Protein AF-A0A946DQD5-F1 (afdb_monomer)

Radius of gyration: 14.56 Å; Cα contacts (8 Å, |Δi|>4): 288; chains: 1; bounding box: 41×32×39 Å

Nearest PDB structures (foldseek):
  6l77-assembly1_A  TM=2.990E-01  e=8.699E+00  Brassica napus

Secondary structure (DSSP, 8-state):
-EEPPHHHHHHHHHHTGGGTT-EEEEEEEEPPSSTTPPPEEEEEEEEEETTTTEEEEEEEEEES--EEEE---TT---SB--S--EEEEETTEEEEE-S--SS---SHHHHHTSSEEEEESEEEEEEEE--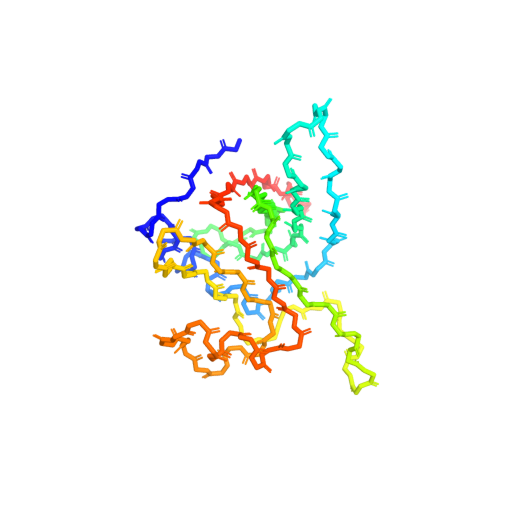---

Mean predicted aligned error: 6.12 Å

Structure (mmCIF, N/CA/C/O backbone):
data_AF-A0A946DQD5-F1
#
_entry.id   AF-A0A946DQD5-F1
#
loop_
_atom_site.group_PDB
_atom_site.id
_atom_site.type_symbol
_atom_site.label_atom_id
_atom_site.label_alt_id
_atom_site.label_comp_id
_atom_site.label_asym_id
_atom_site.label_entity_id
_atom_site.label_seq_id
_atom_site.pdbx_PDB_ins_code
_atom_site.Cartn_x
_atom_site.Cartn_y
_atom_site.Cartn_z
_atom_site.occupancy
_atom_site.B_iso_or_equiv
_atom_site.auth_seq_id
_atom_site.auth_comp_id
_atom_site.auth_asym_id
_atom_site.auth_atom_id
_atom_site.pdbx_PDB_model_num
ATOM 1 N N . MET A 1 1 ? -0.005 13.939 0.010 1.00 83.31 1 MET A N 1
ATOM 2 C CA . MET A 1 1 ? -0.615 12.616 -0.230 1.00 83.31 1 MET A CA 1
ATOM 3 C C . MET A 1 1 ? -1.997 12.747 -0.856 1.00 83.31 1 MET A C 1
ATOM 5 O O . MET A 1 1 ? -2.827 13.498 -0.349 1.00 83.31 1 MET A O 1
ATOM 9 N N . ASN A 1 2 ? -2.248 11.984 -1.916 1.00 87.62 2 ASN A N 1
ATOM 10 C CA . ASN A 1 2 ? -3.529 11.882 -2.614 1.00 87.62 2 ASN A CA 1
ATOM 11 C C . ASN A 1 2 ? -4.249 10.595 -2.196 1.00 87.62 2 ASN A C 1
ATOM 13 O O . ASN A 1 2 ? -3.616 9.547 -2.076 1.00 87.62 2 ASN A O 1
ATOM 17 N N . LYS A 1 3 ? -5.563 10.657 -1.959 1.00 92.38 3 LYS A N 1
ATOM 18 C CA . LYS A 1 3 ? -6.362 9.454 -1.688 1.00 92.38 3 LYS A CA 1
ATOM 19 C C . LYS A 1 3 ? -6.462 8.650 -2.979 1.00 92.38 3 LYS A C 1
ATOM 21 O O . LYS A 1 3 ? -6.894 9.214 -3.978 1.00 92.38 3 LYS A O 1
ATOM 26 N N . LEU A 1 4 ? -6.120 7.363 -2.952 1.00 90.31 4 LEU A N 1
ATOM 27 C CA . LEU A 1 4 ? -6.283 6.516 -4.132 1.00 90.31 4 LEU A CA 1
ATOM 28 C C . LEU A 1 4 ? -7.720 5.998 -4.218 1.00 90.31 4 LEU A C 1
ATOM 30 O O . LEU A 1 4 ? -8.249 5.397 -3.275 1.00 90.31 4 LEU A O 1
ATOM 34 N N . THR A 1 5 ? -8.348 6.223 -5.364 1.00 89.62 5 THR A N 1
ATOM 35 C CA . THR A 1 5 ? -9.525 5.481 -5.820 1.00 89.62 5 THR A CA 1
ATOM 36 C C . THR A 1 5 ? -9.089 4.201 -6.546 1.00 89.62 5 THR A C 1
ATOM 38 O O . THR A 1 5 ? -7.915 4.074 -6.896 1.00 89.62 5 THR A O 1
ATOM 41 N N . PRO A 1 6 ? -9.999 3.246 -6.816 1.00 85.19 6 PRO A N 1
ATOM 42 C CA . PRO A 1 6 ? -9.659 2.065 -7.613 1.00 85.19 6 PRO A CA 1
ATOM 43 C C . PRO A 1 6 ? -9.031 2.408 -8.975 1.00 85.19 6 PRO A C 1
ATOM 45 O O . PRO A 1 6 ? -8.042 1.800 -9.360 1.00 85.19 6 PRO A O 1
ATOM 48 N N . THR A 1 7 ? -9.530 3.441 -9.658 1.00 86.81 7 THR A N 1
ATOM 49 C CA . THR A 1 7 ? -8.959 3.899 -10.934 1.00 86.81 7 THR A CA 1
ATOM 50 C C . THR A 1 7 ? -7.536 4.442 -10.775 1.00 86.81 7 THR A C 1
ATOM 52 O O . THR A 1 7 ? -6.687 4.199 -11.630 1.00 86.81 7 THR A O 1
ATOM 55 N N . ASP A 1 8 ? -7.252 5.158 -9.682 1.00 90.44 8 ASP A N 1
ATOM 56 C CA . ASP A 1 8 ? -5.906 5.687 -9.420 1.00 90.44 8 ASP A CA 1
ATOM 57 C C . ASP A 1 8 ? -4.905 4.563 -9.143 1.00 90.44 8 ASP A C 1
ATOM 59 O O . ASP A 1 8 ? -3.754 4.650 -9.566 1.00 90.44 8 ASP A O 1
ATOM 63 N N . VAL A 1 9 ? -5.348 3.498 -8.463 1.00 87.44 9 VAL A N 1
ATOM 64 C CA . VAL A 1 9 ? -4.540 2.296 -8.219 1.00 87.44 9 VAL A CA 1
ATOM 65 C C . VAL A 1 9 ? -4.101 1.674 -9.542 1.00 87.44 9 VAL A C 1
ATOM 67 O O . VAL A 1 9 ? -2.908 1.448 -9.722 1.00 87.44 9 VAL A O 1
ATOM 70 N N . ASP A 1 10 ? -5.023 1.443 -10.478 1.00 86.56 10 ASP A N 1
ATOM 71 C CA . ASP A 1 10 ? -4.696 0.799 -11.757 1.00 86.56 10 ASP A CA 1
ATOM 72 C C . ASP A 1 10 ? -3.694 1.632 -12.577 1.00 86.56 10 ASP A C 1
ATOM 74 O O . ASP A 1 10 ? -2.739 1.098 -13.148 1.00 86.56 10 ASP A O 1
ATOM 78 N N . LEU A 1 11 ? -3.871 2.959 -12.607 1.00 88.44 11 LEU A N 1
ATOM 79 C CA . LEU A 1 11 ? -2.947 3.873 -13.289 1.00 88.44 11 LEU A CA 1
ATOM 80 C C . LEU A 1 11 ? -1.550 3.855 -12.663 1.00 88.44 11 LEU A C 1
ATOM 82 O O . LEU A 1 11 ? -0.543 3.867 -13.373 1.00 88.44 11 LEU A O 1
ATOM 86 N N . LEU A 1 12 ? -1.492 3.817 -11.337 1.00 89.50 12 LEU A N 1
ATOM 87 C CA . LEU A 1 12 ? -0.259 3.814 -10.567 1.00 89.50 12 LEU A CA 1
ATOM 88 C C . LEU A 1 12 ? 0.490 2.486 -10.720 1.00 89.50 12 LEU A C 1
ATOM 90 O O . LEU A 1 12 ? 1.682 2.503 -11.021 1.00 89.50 12 LEU A O 1
ATOM 94 N N . LEU A 1 13 ? -0.204 1.350 -10.609 1.00 87.81 13 LEU A N 1
ATOM 95 C CA . LEU A 1 13 ? 0.382 0.031 -10.856 1.00 87.81 13 LEU A CA 1
ATOM 96 C C . LEU A 1 13 ? 0.896 -0.081 -12.294 1.00 87.81 13 LEU A C 1
ATOM 98 O O . LEU A 1 13 ? 1.973 -0.622 -12.512 1.00 87.81 13 LEU A O 1
ATOM 102 N N . LYS A 1 14 ? 0.204 0.497 -13.281 1.00 87.75 14 LYS A N 1
ATOM 103 C CA . LYS A 1 14 ? 0.711 0.544 -14.658 1.00 87.75 14 LYS A CA 1
ATOM 104 C C . LYS A 1 14 ? 1.983 1.390 -14.792 1.00 87.75 14 LYS A C 1
ATOM 106 O O . LYS A 1 14 ? 2.901 0.981 -15.497 1.00 87.75 14 LYS A O 1
ATOM 111 N N . ARG A 1 15 ? 2.047 2.557 -14.141 1.00 90.06 15 ARG A N 1
ATOM 112 C CA . ARG A 1 15 ? 3.209 3.469 -14.190 1.00 90.06 15 ARG A CA 1
ATOM 113 C C . ARG A 1 15 ? 4.463 2.853 -13.566 1.00 90.06 15 ARG A C 1
ATOM 115 O O . ARG A 1 15 ? 5.543 2.979 -14.132 1.00 90.06 15 ARG A O 1
ATOM 122 N N . PHE A 1 16 ? 4.302 2.172 -12.436 1.00 88.62 16 PHE A N 1
ATOM 123 C CA . PHE A 1 16 ? 5.392 1.522 -11.700 1.00 88.62 16 PHE A CA 1
ATOM 124 C C . PHE A 1 16 ? 5.529 0.027 -12.023 1.00 88.62 16 PHE A C 1
ATOM 126 O O . PHE A 1 16 ? 6.169 -0.702 -11.273 1.00 88.62 16 PHE A O 1
ATOM 133 N N . HIS A 1 17 ? 4.900 -0.440 -13.109 1.00 87.88 17 HIS A N 1
ATOM 134 C CA . HIS A 1 17 ? 4.921 -1.833 -13.565 1.00 87.88 17 HIS A CA 1
ATOM 135 C C . HIS A 1 17 ? 4.735 -2.838 -12.411 1.00 87.88 17 HIS A C 1
ATOM 137 O O . HIS A 1 17 ? 5.606 -3.651 -12.119 1.00 87.88 17 HIS A O 1
ATOM 143 N N . GLY A 1 18 ? 3.637 -2.682 -11.670 1.00 83.69 18 GLY A N 1
ATOM 144 C CA . GLY A 1 18 ? 3.275 -3.536 -10.538 1.00 83.69 18 GLY A CA 1
ATOM 145 C C . GLY A 1 18 ? 4.181 -3.415 -9.309 1.00 83.69 18 GLY A C 1
ATOM 146 O O . GLY A 1 18 ? 3.884 -4.041 -8.299 1.00 83.69 18 GLY A O 1
ATOM 147 N N . PHE A 1 19 ? 5.217 -2.567 -9.341 1.00 87.56 19 PHE A N 1
ATOM 148 C CA . PHE A 1 19 ? 6.317 -2.511 -8.370 1.00 87.56 19 PHE A CA 1
ATOM 149 C C . PHE A 1 19 ? 7.247 -3.736 -8.391 1.00 87.56 19 PHE A C 1
ATOM 151 O O . PHE A 1 19 ? 7.921 -3.995 -7.398 1.00 87.56 19 PHE A O 1
ATOM 158 N N . HIS A 1 20 ? 7.328 -4.461 -9.511 1.00 82.81 20 HIS A N 1
ATOM 159 C CA . HIS A 1 20 ? 8.188 -5.645 -9.679 1.00 82.81 20 HIS A CA 1
ATOM 160 C C . HIS A 1 20 ? 9.682 -5.421 -9.363 1.00 82.81 20 HIS A C 1
ATOM 162 O O . HIS A 1 20 ? 10.391 -6.361 -9.013 1.00 82.81 20 HIS A O 1
ATOM 168 N N . ASP A 1 21 ? 10.182 -4.193 -9.506 1.00 81.25 21 ASP A N 1
ATOM 169 C CA . ASP A 1 21 ? 11.577 -3.818 -9.254 1.00 81.25 21 ASP A CA 1
ATOM 170 C C . ASP A 1 21 ? 11.757 -2.971 -7.986 1.00 81.25 21 ASP A C 1
ATOM 172 O O . ASP A 1 21 ? 12.856 -2.481 -7.699 1.00 81.25 21 ASP A O 1
A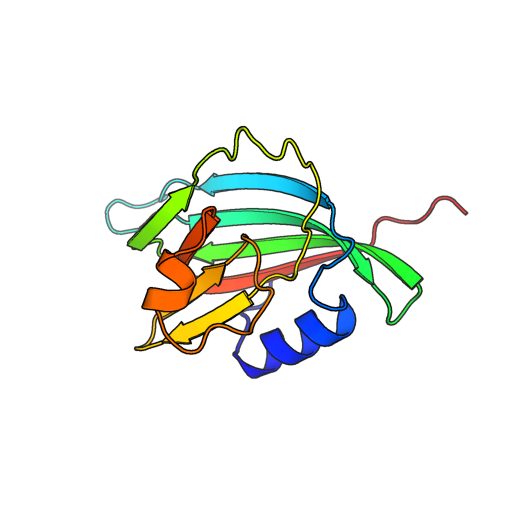TOM 176 N N . ALA A 1 22 ? 10.689 -2.804 -7.204 1.00 86.44 22 ALA A N 1
ATOM 177 C CA . ALA A 1 22 ? 10.707 -1.923 -6.057 1.00 86.44 22 ALA A CA 1
ATOM 178 C C . ALA A 1 22 ? 11.469 -2.526 -4.870 1.00 86.44 22 ALA A C 1
ATOM 180 O O . ALA A 1 22 ? 11.394 -3.717 -4.571 1.00 86.44 22 ALA A O 1
ATOM 181 N N . GLN A 1 23 ? 12.162 -1.666 -4.130 1.00 86.75 23 GLN A N 1
ATOM 182 C CA . GLN A 1 23 ? 12.884 -2.007 -2.910 1.00 86.75 23 GLN A CA 1
ATOM 183 C C . GLN A 1 23 ? 12.131 -1.493 -1.686 1.00 86.75 23 GLN 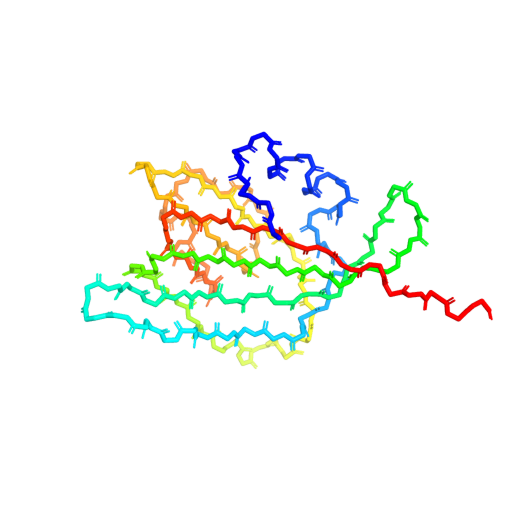A C 1
ATOM 185 O O . GLN A 1 23 ? 11.793 -0.309 -1.604 1.00 86.75 23 GLN A O 1
ATOM 190 N N . TYR A 1 24 ? 11.916 -2.351 -0.696 1.00 85.19 24 TYR A N 1
ATOM 191 C CA . TYR A 1 24 ? 11.376 -1.972 0.599 1.00 85.19 24 TYR A CA 1
ATOM 192 C C . TYR A 1 24 ? 12.331 -1.029 1.326 1.00 85.19 24 TYR A C 1
ATOM 194 O O . TYR A 1 24 ? 13.494 -1.338 1.568 1.00 85.19 24 TYR A O 1
ATOM 202 N N . GLN A 1 25 ? 11.809 0.130 1.716 1.00 87.69 25 GLN A N 1
ATOM 203 C CA . GLN A 1 25 ? 12.499 1.068 2.600 1.00 87.69 25 GLN A CA 1
ATOM 204 C C . GLN A 1 25 ? 12.000 0.956 4.038 1.00 87.69 25 GLN A C 1
ATOM 206 O O . GLN A 1 25 ? 12.740 1.242 4.974 1.00 87.69 25 GLN A O 1
ATOM 211 N N . GLY A 1 26 ? 10.743 0.550 4.227 1.00 86.38 26 GLY A N 1
ATOM 212 C CA . GLY A 1 26 ? 10.211 0.300 5.557 1.00 86.38 26 GLY A CA 1
ATOM 213 C C . GLY A 1 26 ? 8.700 0.142 5.596 1.00 86.38 26 GLY A C 1
ATOM 214 O O . GLY A 1 26 ? 7.973 0.635 4.730 1.00 86.38 26 GLY A O 1
ATOM 215 N N . ILE A 1 27 ? 8.253 -0.526 6.653 1.00 88.62 27 ILE A N 1
ATOM 216 C CA . ILE A 1 27 ? 6.856 -0.635 7.05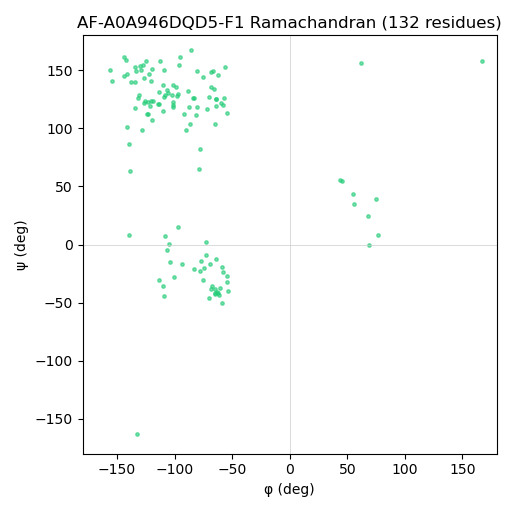4 1.00 88.62 27 ILE A CA 1
ATOM 217 C C . ILE A 1 27 ? 6.773 -0.110 8.485 1.00 88.62 27 ILE A C 1
ATOM 219 O O . ILE A 1 27 ? 7.468 -0.599 9.374 1.00 88.62 27 ILE A O 1
ATOM 223 N N . GLU A 1 28 ? 5.935 0.894 8.705 1.00 92.25 28 GLU A N 1
ATOM 224 C CA . GLU A 1 28 ? 5.759 1.552 9.996 1.00 92.25 28 GLU A CA 1
ATOM 225 C C . GLU A 1 28 ? 4.279 1.525 10.385 1.00 92.25 28 GLU A C 1
ATOM 227 O O . GLU A 1 28 ? 3.422 2.038 9.661 1.00 92.25 28 GLU A O 1
ATOM 232 N N . LEU A 1 29 ? 3.974 0.957 11.554 1.00 91.19 29 LEU A N 1
ATOM 233 C CA . LEU A 1 29 ? 2.663 1.116 12.175 1.00 91.19 29 LEU A CA 1
ATOM 234 C C . LEU A 1 29 ? 2.628 2.457 12.907 1.00 91.19 29 LEU A C 1
ATOM 236 O O . LEU A 1 29 ? 3.305 2.652 13.914 1.00 91.19 29 LEU A O 1
ATOM 240 N N . VAL A 1 30 ? 1.823 3.379 12.392 1.00 93.94 30 VAL A N 1
ATOM 241 C CA . VAL A 1 30 ? 1.638 4.714 12.952 1.00 93.94 30 VAL A CA 1
ATOM 242 C C . VAL A 1 30 ? 0.531 4.642 14.009 1.00 93.94 30 VAL A C 1
ATOM 244 O O . VAL A 1 30 ? -0.605 4.277 13.672 1.00 93.94 30 VAL A O 1
ATOM 247 N N . PRO A 1 31 ? 0.831 4.950 15.285 1.00 92.19 31 PRO A N 1
ATOM 248 C CA . PRO A 1 31 ? -0.159 4.890 16.348 1.00 92.19 31 PRO A CA 1
ATOM 249 C C . PRO A 1 31 ? -1.251 5.954 16.161 1.00 92.19 31 PRO A C 1
ATOM 251 O O . PRO A 1 31 ? -0.979 7.029 15.621 1.00 92.19 31 PRO A O 1
ATOM 254 N N . PRO A 1 32 ? -2.484 5.675 16.618 1.00 93.12 32 PRO A N 1
ATOM 255 C CA . PRO A 1 32 ? -3.563 6.655 16.598 1.00 93.12 32 PRO A CA 1
ATOM 256 C C . PRO A 1 32 ? -3.224 7.866 17.475 1.00 93.12 32 PRO A C 1
ATOM 258 O O . PRO A 1 32 ? -2.601 7.724 18.529 1.00 93.12 32 PRO A O 1
ATOM 261 N N . THR A 1 33 ? -3.671 9.054 17.067 1.00 91.56 33 THR A N 1
ATOM 262 C CA . THR A 1 33 ? -3.455 10.294 17.836 1.00 91.56 33 THR A CA 1
ATOM 263 C C . THR A 1 33 ? -4.623 10.624 18.765 1.00 91.56 33 THR A C 1
ATOM 265 O O . THR A 1 33 ? -4.458 11.394 19.711 1.00 91.56 33 THR A O 1
ATOM 268 N N . ALA A 1 34 ? -5.786 10.000 18.544 1.00 92.75 34 ALA A N 1
ATOM 269 C CA . ALA A 1 34 ? -6.972 10.129 19.384 1.00 92.75 34 ALA A CA 1
ATOM 270 C C . ALA A 1 34 ? -7.533 8.759 19.836 1.00 92.75 34 ALA A C 1
ATOM 272 O O . ALA A 1 34 ? -7.376 7.765 19.127 1.00 92.75 34 ALA A O 1
ATOM 273 N N . PRO A 1 35 ? -8.261 8.684 20.973 1.00 86.50 35 PRO A N 1
ATOM 274 C CA . PRO A 1 35 ? -8.730 7.417 21.559 1.00 86.50 35 PRO A CA 1
ATOM 275 C C . PRO A 1 35 ? -9.618 6.534 20.667 1.00 86.50 35 PRO A C 1
ATOM 277 O O . PRO A 1 35 ? -9.698 5.330 20.885 1.00 86.50 35 PRO A O 1
ATOM 280 N N . ASN A 1 36 ? -10.296 7.122 19.677 1.00 89.19 36 ASN A N 1
ATOM 281 C CA . ASN A 1 36 ? -11.211 6.412 18.774 1.00 89.19 36 ASN A CA 1
ATOM 282 C C . ASN A 1 36 ? -10.616 6.178 17.379 1.00 89.19 36 ASN A C 1
ATOM 284 O O . ASN A 1 36 ? -11.285 5.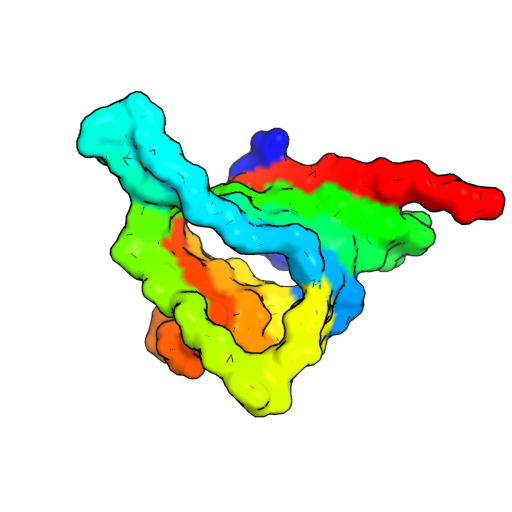620 16.506 1.00 89.19 36 ASN A O 1
ATOM 288 N N . GLU A 1 37 ? -9.378 6.610 17.151 1.00 90.81 37 GLU A N 1
ATOM 289 C CA . GLU A 1 37 ? -8.677 6.358 15.901 1.00 90.81 37 GLU A CA 1
ATOM 290 C C . GLU A 1 37 ? -8.088 4.947 15.900 1.00 90.81 37 GLU A C 1
ATOM 292 O O . GLU A 1 37 ? -7.738 4.367 16.930 1.00 90.81 37 GLU A O 1
ATOM 297 N N . LYS A 1 38 ? -7.998 4.369 14.708 1.00 92.44 38 LYS A N 1
ATOM 298 C CA . LYS A 1 38 ? -7.288 3.111 14.484 1.00 92.44 38 LYS A CA 1
ATOM 299 C C . LYS A 1 38 ? -5.870 3.422 14.023 1.00 92.44 38 LYS A C 1
ATOM 301 O O . LYS A 1 38 ? -5.605 4.514 13.528 1.00 92.44 38 LYS A O 1
ATOM 306 N N . PHE A 1 39 ? -4.990 2.435 14.144 1.00 94.19 39 PHE A N 1
ATOM 307 C CA . PHE A 1 39 ? -3.649 2.508 13.579 1.00 94.19 39 PHE A CA 1
ATOM 308 C C . PHE A 1 39 ? -3.695 2.790 12.075 1.00 94.19 39 PHE A C 1
ATOM 310 O O . PHE A 1 39 ? -4.638 2.395 11.374 1.00 94.19 39 PHE A O 1
ATOM 317 N N . SER A 1 40 ? -2.630 3.412 11.592 1.00 95.88 40 SER A N 1
ATOM 318 C CA . SER A 1 40 ? -2.316 3.482 10.172 1.00 95.88 40 SER A CA 1
ATOM 319 C C . SER A 1 40 ? -1.048 2.688 9.885 1.00 95.88 40 SER A C 1
ATOM 321 O O . SER A 1 40 ? -0.237 2.449 10.775 1.00 95.88 40 SER A O 1
ATOM 323 N N . CYS A 1 41 ? -0.864 2.277 8.640 1.00 94.75 41 CYS A N 1
ATOM 324 C CA . CYS A 1 41 ? 0.350 1.629 8.172 1.00 94.75 41 CYS A CA 1
ATOM 325 C C . CYS A 1 41 ? 0.974 2.478 7.070 1.00 94.75 41 CYS A C 1
ATOM 327 O O . CYS A 1 41 ? 0.322 2.766 6.066 1.00 94.75 41 CYS A O 1
ATOM 329 N N . ARG A 1 42 ? 2.230 2.878 7.255 1.00 94.81 42 ARG A N 1
ATOM 330 C CA . ARG A 1 42 ? 3.036 3.560 6.246 1.00 94.81 42 ARG A CA 1
ATOM 331 C C . ARG A 1 42 ? 3.987 2.550 5.613 1.00 94.81 42 ARG A C 1
ATOM 333 O O . ARG A 1 42 ? 4.818 1.975 6.307 1.00 94.81 42 ARG A O 1
ATOM 340 N N . ILE A 1 43 ? 3.881 2.363 4.304 1.00 92.31 43 ILE A N 1
ATOM 341 C CA . ILE A 1 43 ? 4.733 1.469 3.513 1.00 92.31 43 ILE A CA 1
ATOM 342 C C . ILE A 1 43 ? 5.547 2.347 2.569 1.00 92.31 43 ILE A C 1
ATOM 344 O O . ILE A 1 43 ? 4.974 3.106 1.791 1.00 92.31 43 ILE A O 1
ATOM 348 N N . SER A 1 44 ? 6.871 2.283 2.667 1.00 92.38 44 SER A N 1
ATOM 349 C CA . SER A 1 44 ? 7.793 3.068 1.842 1.00 92.38 44 SER A CA 1
ATOM 350 C C . SER A 1 44 ? 8.589 2.157 0.918 1.00 92.38 44 SER A C 1
ATOM 352 O O . SER A 1 44 ? 9.182 1.180 1.379 1.00 92.38 44 SER A O 1
ATOM 354 N N . LEU A 1 45 ? 8.640 2.518 -0.360 1.00 91.56 45 LEU A N 1
ATOM 355 C CA . LEU A 1 45 ? 9.331 1.799 -1.424 1.00 91.56 45 LEU A CA 1
ATOM 356 C C . LEU A 1 45 ? 10.240 2.759 -2.202 1.00 91.56 45 LEU A C 1
ATOM 358 O O . LEU A 1 45 ? 9.930 3.944 -2.327 1.00 91.56 45 LEU A O 1
ATOM 362 N N . LEU A 1 46 ? 11.340 2.254 -2.750 1.00 91.62 46 LEU A N 1
ATOM 363 C CA . LEU A 1 46 ? 12.027 2.870 -3.887 1.00 91.62 46 LEU A CA 1
ATOM 364 C C . LEU A 1 46 ? 11.631 2.089 -5.131 1.00 91.62 46 LEU A C 1
ATOM 366 O O . LEU A 1 46 ? 11.837 0.885 -5.154 1.00 91.62 46 LEU A O 1
ATOM 370 N N . ALA A 1 47 ? 11.063 2.746 -6.133 1.00 91.25 47 ALA A N 1
ATOM 371 C CA . ALA A 1 47 ? 10.575 2.097 -7.345 1.00 91.25 47 ALA A CA 1
ATOM 372 C C . ALA A 1 47 ? 11.020 2.870 -8.583 1.00 91.25 47 ALA A C 1
ATOM 374 O O . ALA A 1 47 ? 11.219 4.089 -8.517 1.00 91.25 47 ALA A O 1
ATOM 375 N N . HIS A 1 48 ? 11.161 2.173 -9.706 1.00 90.75 48 HIS A N 1
ATOM 376 C CA . HIS A 1 48 ? 11.436 2.822 -10.975 1.00 90.75 48 HIS A CA 1
ATOM 377 C C . HIS A 1 48 ? 10.130 3.309 -11.611 1.00 90.75 48 HIS A C 1
ATOM 379 O O . HIS A 1 48 ? 9.164 2.566 -11.784 1.00 90.75 48 HIS A O 1
ATOM 385 N N . ASP A 1 49 ? 10.084 4.590 -11.945 1.00 89.75 49 ASP A N 1
ATOM 386 C CA . ASP A 1 49 ? 9.005 5.192 -12.705 1.00 89.75 49 ASP A CA 1
ATOM 387 C C . ASP A 1 49 ? 9.287 5.025 -14.201 1.00 89.75 49 ASP A C 1
ATOM 389 O O . ASP A 1 49 ? 10.087 5.745 -14.800 1.00 89.75 49 ASP A O 1
ATOM 393 N N . HIS A 1 50 ? 8.590 4.082 -14.830 1.00 86.69 50 HIS A N 1
ATOM 394 C CA . HIS A 1 50 ? 8.787 3.764 -16.244 1.00 86.69 50 HIS A CA 1
ATOM 395 C C . HIS A 1 50 ? 8.229 4.826 -17.196 1.00 86.69 50 HIS A C 1
ATOM 397 O O . HIS A 1 50 ? 8.464 4.748 -18.400 1.00 86.69 50 HIS A O 1
ATOM 403 N N . SER A 1 51 ? 7.482 5.815 -16.694 1.00 86.38 51 SER A N 1
ATOM 404 C CA . SER A 1 51 ? 6.977 6.905 -17.535 1.00 86.38 51 SER A CA 1
ATOM 405 C C . SER A 1 51 ? 8.037 7.963 -17.849 1.00 86.38 51 SER A C 1
ATOM 407 O O . SER A 1 51 ? 7.904 8.678 -18.843 1.00 86.38 51 SER A O 1
ATOM 409 N N . ASN A 1 52 ? 9.076 8.068 -17.016 1.00 87.06 52 ASN A N 1
ATOM 410 C CA . ASN A 1 52 ? 10.131 9.079 -17.127 1.00 87.06 52 ASN A CA 1
ATOM 411 C C . ASN A 1 52 ? 11.547 8.543 -16.845 1.00 87.06 52 ASN A C 1
ATOM 413 O O . ASN A 1 52 ? 12.474 9.345 -16.768 1.00 87.06 52 ASN A O 1
ATOM 417 N N . GLU A 1 53 ? 11.704 7.223 -16.694 1.00 86.81 53 GLU A N 1
ATOM 418 C CA . GLU A 1 53 ? 12.983 6.537 -16.456 1.00 86.81 53 GLU A CA 1
ATOM 419 C C . GLU A 1 53 ? 13.741 7.079 -15.230 1.00 86.81 53 GLU A C 1
ATOM 421 O O . GLU A 1 53 ? 14.950 7.317 -15.264 1.00 86.81 53 GLU A O 1
ATOM 426 N N . SER A 1 54 ? 13.020 7.317 -14.129 1.00 89.44 54 SER A N 1
ATOM 427 C CA . SER A 1 54 ? 13.597 7.834 -12.884 1.00 89.44 54 SER A CA 1
ATOM 428 C C . SER A 1 54 ? 13.296 6.940 -11.689 1.00 89.44 54 SER A C 1
ATOM 430 O O . SER A 1 54 ? 12.337 6.176 -11.682 1.00 89.44 54 SER A O 1
ATOM 432 N N . VAL A 1 55 ? 14.111 7.040 -10.638 1.00 90.56 55 VAL A N 1
ATOM 433 C CA . VAL A 1 55 ? 13.799 6.399 -9.357 1.00 90.56 55 VAL A CA 1
ATOM 434 C C . VAL A 1 55 ? 12.958 7.355 -8.519 1.00 90.56 55 VAL A C 1
ATOM 436 O O . VAL A 1 55 ? 13.296 8.533 -8.349 1.00 90.56 55 VAL A O 1
ATOM 439 N N . ALA A 1 56 ? 11.867 6.840 -7.964 1.00 91.88 56 ALA A N 1
ATOM 440 C CA . ALA A 1 56 ? 10.999 7.563 -7.054 1.00 91.88 56 ALA A CA 1
ATOM 441 C C . ALA A 1 56 ? 10.917 6.844 -5.709 1.00 91.88 56 ALA A C 1
ATOM 443 O O . ALA A 1 56 ? 10.810 5.619 -5.626 1.00 91.88 56 ALA A O 1
ATOM 444 N N . LYS A 1 57 ? 10.901 7.632 -4.634 1.00 93.50 57 LYS A N 1
ATOM 445 C CA . LYS A 1 57 ? 10.426 7.151 -3.343 1.00 93.50 57 LYS A CA 1
ATOM 446 C C . LYS A 1 57 ? 8.907 7.205 -3.351 1.00 93.50 57 LYS A C 1
ATOM 448 O O . LYS A 1 57 ? 8.335 8.288 -3.445 1.00 93.50 57 LYS A O 1
ATOM 453 N N . VAL A 1 58 ? 8.279 6.050 -3.206 1.00 93.19 58 VAL A N 1
ATOM 454 C CA . VAL A 1 58 ? 6.829 5.879 -3.151 1.00 93.19 58 VAL A CA 1
ATOM 455 C C . VAL A 1 58 ? 6.412 5.562 -1.723 1.00 93.19 58 VAL A C 1
ATOM 457 O O . VAL A 1 58 ? 7.014 4.717 -1.059 1.00 93.19 58 VAL A O 1
ATOM 460 N N . VAL A 1 59 ? 5.380 6.244 -1.235 1.00 94.56 59 VAL A N 1
ATOM 461 C CA . VAL A 1 59 ? 4.837 6.039 0.107 1.00 94.56 59 VAL A CA 1
ATOM 462 C C . VAL A 1 59 ? 3.342 5.779 0.024 1.00 94.56 59 VAL A C 1
ATOM 464 O O . VAL A 1 59 ? 2.570 6.631 -0.416 1.00 94.56 59 VAL A O 1
ATOM 467 N N . PHE A 1 60 ? 2.926 4.626 0.536 1.00 94.81 60 PHE A N 1
ATOM 468 C CA . PHE A 1 60 ? 1.528 4.320 0.794 1.00 94.81 60 PHE A CA 1
ATOM 469 C C . PHE A 1 60 ? 1.209 4.540 2.267 1.00 94.81 60 PHE A C 1
ATOM 471 O O . PHE A 1 60 ? 1.959 4.116 3.146 1.00 94.81 60 PHE A O 1
ATOM 478 N N . LEU A 1 61 ? 0.075 5.175 2.544 1.00 95.62 61 LEU A N 1
ATOM 479 C CA . LEU A 1 61 ? -0.478 5.297 3.888 1.00 95.62 61 LEU A CA 1
ATOM 480 C C . LEU A 1 61 ? -1.861 4.650 3.918 1.00 95.62 61 LEU A C 1
ATOM 482 O O . LEU A 1 61 ? -2.835 5.185 3.384 1.00 95.62 61 LEU A O 1
ATOM 486 N N . LEU A 1 62 ? -1.936 3.485 4.551 1.00 95.69 62 LEU A N 1
ATOM 487 C CA . LEU A 1 62 ? -3.166 2.744 4.774 1.00 95.69 62 LEU A CA 1
ATOM 488 C C . LEU A 1 62 ? -3.752 3.147 6.128 1.00 95.69 62 LEU A C 1
ATOM 490 O O . LEU A 1 62 ? -3.169 2.859 7.168 1.00 95.69 62 LEU A O 1
ATOM 494 N N . ASN A 1 63 ? -4.901 3.817 6.130 1.00 95.25 63 ASN A N 1
ATOM 495 C CA . ASN A 1 63 ? -5.556 4.256 7.362 1.00 95.25 63 ASN A CA 1
ATOM 496 C C . ASN A 1 63 ? -6.627 3.272 7.811 1.00 95.25 63 ASN A C 1
ATOM 498 O O . ASN A 1 63 ? -7.285 2.612 6.997 1.00 95.25 63 ASN A O 1
ATOM 502 N N . GLY A 1 64 ? -6.895 3.269 9.113 1.00 95.06 64 GLY A N 1
ATOM 503 C CA . GLY A 1 64 ? -8.012 2.508 9.644 1.00 95.06 64 GLY A CA 1
ATOM 504 C C . GLY A 1 64 ? -7.725 1.015 9.681 1.00 95.06 64 GLY A C 1
ATOM 505 O O . GLY A 1 64 ? -8.613 0.251 9.315 1.00 95.06 64 GLY A O 1
ATOM 506 N N . ILE A 1 65 ? -6.502 0.609 10.038 1.00 95.56 65 ILE A N 1
ATOM 507 C CA . ILE A 1 65 ? -6.091 -0.800 10.040 1.00 95.56 65 ILE A CA 1
ATOM 508 C C . ILE A 1 65 ? -7.029 -1.614 10.937 1.00 95.56 65 ILE A C 1
ATOM 510 O O . ILE A 1 65 ? -7.260 -1.273 12.101 1.00 95.56 65 ILE A O 1
ATOM 514 N N . GLN A 1 66 ? -7.590 -2.678 10.366 1.00 93.50 66 GLN A N 1
ATOM 515 C CA . GLN A 1 66 ? -8.518 -3.596 11.034 1.00 93.50 66 GLN A CA 1
ATOM 516 C C . GLN A 1 66 ? -7.929 -4.993 11.198 1.00 93.50 66 GLN A C 1
ATOM 518 O O . GLN A 1 66 ? -8.291 -5.700 12.132 1.00 93.50 66 GLN A O 1
ATOM 523 N N . ASP A 1 67 ? -7.069 -5.383 10.265 1.00 92.81 67 ASP A N 1
ATOM 524 C CA . ASP A 1 67 ? -6.461 -6.702 10.172 1.00 92.81 67 ASP A CA 1
ATOM 525 C C . ASP A 1 67 ? -5.128 -6.539 9.433 1.00 92.81 67 ASP A C 1
ATOM 527 O O . ASP A 1 67 ? -5.021 -5.719 8.516 1.00 92.81 67 ASP A O 1
ATOM 531 N N . PHE A 1 68 ? -4.104 -7.261 9.861 1.00 91.44 68 PHE A N 1
ATOM 532 C CA . PHE A 1 68 ? -2.826 -7.325 9.168 1.00 91.44 68 PHE A CA 1
ATOM 533 C C . PHE A 1 68 ? -2.106 -8.615 9.537 1.00 91.44 68 PHE A C 1
ATOM 535 O O . PHE A 1 68 ? -2.224 -9.122 10.656 1.00 91.44 68 PHE A O 1
ATOM 542 N N . HIS A 1 69 ? -1.310 -9.108 8.602 1.00 88.06 69 HIS A N 1
ATOM 543 C CA . HIS A 1 69 ? -0.418 -10.228 8.821 1.00 88.06 69 HIS A CA 1
ATOM 544 C C . HIS A 1 69 ? 0.953 -9.862 8.281 1.00 88.06 69 HIS A C 1
ATOM 546 O O . HIS A 1 69 ? 1.087 -9.454 7.132 1.00 88.06 69 HIS A O 1
ATOM 552 N N . ILE A 1 70 ? 1.969 -9.982 9.130 1.00 81.31 70 ILE A N 1
ATOM 553 C CA . ILE A 1 70 ? 3.366 -9.819 8.740 1.00 81.31 70 ILE A CA 1
ATOM 554 C C . I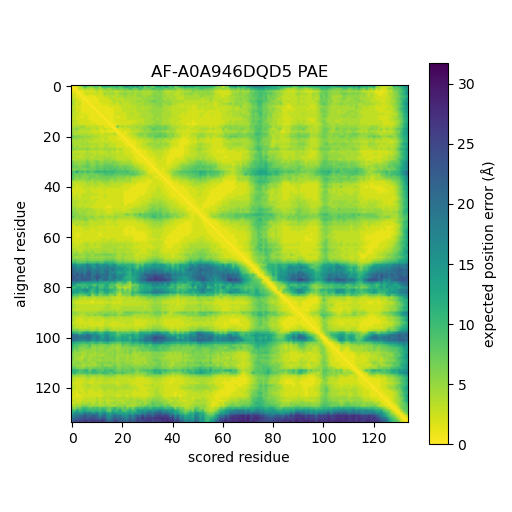LE A 1 70 ? 4.078 -11.063 9.240 1.00 81.31 70 ILE A C 1
ATOM 556 O O . ILE A 1 70 ? 4.405 -11.172 10.424 1.00 81.31 70 ILE A O 1
ATOM 560 N N . ARG A 1 71 ? 4.289 -12.026 8.350 1.00 74.56 71 ARG A N 1
ATOM 561 C CA . ARG A 1 71 ? 5.115 -13.191 8.633 1.00 74.56 71 ARG A CA 1
ATOM 562 C C . ARG A 1 71 ? 6.473 -12.990 7.986 1.00 74.56 71 ARG A C 1
ATOM 564 O O . ARG A 1 71 ? 6.570 -12.884 6.766 1.00 74.56 71 ARG A O 1
ATOM 571 N N . TYR A 1 72 ? 7.518 -12.957 8.813 1.00 61.47 72 TYR A N 1
ATOM 572 C CA . TYR A 1 72 ? 8.887 -13.058 8.316 1.00 61.47 72 TYR A CA 1
ATOM 573 C C . TYR A 1 72 ? 9.011 -14.375 7.548 1.00 61.47 72 TYR A C 1
ATOM 575 O O . TYR A 1 72 ? 8.733 -15.443 8.101 1.00 61.47 72 TYR A O 1
ATOM 583 N N . ASN A 1 73 ? 9.350 -14.286 6.265 1.00 58.38 73 ASN A N 1
ATOM 584 C CA . ASN A 1 73 ? 9.601 -15.458 5.450 1.00 58.38 73 ASN A CA 1
ATOM 585 C C . ASN A 1 73 ? 11.089 -15.796 5.567 1.00 58.38 73 ASN A C 1
ATOM 587 O O . ASN A 1 73 ? 11.929 -15.186 4.915 1.00 58.38 73 ASN A O 1
ATOM 591 N N . ASP A 1 74 ? 11.399 -16.760 6.425 1.00 55.03 74 ASP A N 1
ATOM 592 C CA . ASP A 1 74 ? 12.748 -17.263 6.697 1.00 55.03 74 ASP A CA 1
ATOM 593 C C . ASP A 1 74 ? 13.411 -17.942 5.487 1.00 55.03 74 ASP A C 1
ATOM 595 O O . ASP A 1 74 ? 14.621 -18.161 5.485 1.00 55.03 74 ASP A O 1
ATOM 599 N N . VAL A 1 75 ? 12.640 -18.239 4.438 1.00 53.00 75 VAL A N 1
ATOM 600 C CA . VAL A 1 75 ? 13.137 -18.776 3.165 1.00 53.00 75 VAL A CA 1
ATOM 601 C C . VAL A 1 75 ? 13.645 -17.661 2.241 1.00 53.00 75 VAL A C 1
ATOM 603 O O . VAL A 1 75 ? 14.440 -17.916 1.336 1.00 53.00 75 VAL A O 1
ATOM 606 N N . PHE A 1 76 ? 13.210 -16.417 2.453 1.00 51.88 76 PHE A N 1
ATOM 607 C CA . PHE A 1 76 ? 13.362 -15.327 1.496 1.00 51.88 76 PHE A CA 1
ATOM 608 C C . PHE A 1 76 ? 13.732 -14.018 2.199 1.00 51.88 76 PHE A C 1
ATOM 610 O O . PHE A 1 76 ? 12.886 -13.186 2.514 1.00 51.88 76 PHE A O 1
ATOM 617 N N . ASP A 1 77 ? 15.031 -13.829 2.401 1.00 48.59 77 ASP A N 1
ATOM 618 C CA . ASP A 1 77 ? 15.611 -12.591 2.915 1.00 48.59 77 ASP A CA 1
ATOM 619 C C . ASP A 1 77 ? 15.658 -11.563 1.768 1.00 48.59 77 ASP A C 1
ATOM 621 O O . ASP A 1 77 ? 16.657 -11.476 1.053 1.00 48.59 77 ASP A O 1
ATOM 625 N N . TYR A 1 78 ? 14.552 -10.856 1.485 1.00 54.16 78 TYR A N 1
ATOM 626 C CA . TYR A 1 78 ? 14.543 -9.880 0.387 1.00 54.16 78 TYR A CA 1
ATOM 627 C C . TYR A 1 78 ? 14.228 -8.451 0.820 1.00 54.16 78 TYR A C 1
ATOM 629 O O . TYR A 1 78 ? 13.133 -8.175 1.309 1.00 54.16 78 TYR A O 1
ATOM 637 N N . PRO A 1 79 ? 15.136 -7.505 0.516 1.00 57.44 79 PRO A N 1
ATOM 638 C CA . PRO A 1 79 ? 14.832 -6.083 0.554 1.00 57.44 79 PRO A CA 1
ATOM 639 C C . PRO A 1 79 ? 13.921 -5.636 -0.604 1.00 57.44 79 PRO A C 1
ATOM 641 O O . PRO A 1 79 ? 13.632 -4.452 -0.684 1.00 57.44 79 PRO A O 1
ATOM 644 N N . ASN A 1 80 ? 13.458 -6.529 -1.493 1.00 61.34 80 ASN A N 1
ATOM 645 C CA . ASN A 1 80 ? 12.743 -6.176 -2.729 1.00 61.34 80 ASN A CA 1
ATOM 646 C C . ASN A 1 80 ? 11.351 -6.821 -2.815 1.00 61.34 80 ASN A C 1
ATOM 648 O O . ASN A 1 80 ? 11.161 -7.957 -2.375 1.00 61.34 80 ASN A O 1
ATOM 652 N N . VAL A 1 81 ? 10.413 -6.111 -3.443 1.00 64.69 81 VAL A N 1
ATOM 653 C CA . VAL A 1 81 ? 9.126 -6.631 -3.929 1.00 64.69 81 VAL A CA 1
ATOM 654 C C . VAL A 1 81 ? 9.424 -7.580 -5.095 1.00 64.69 81 VAL A C 1
ATOM 656 O O . VAL A 1 81 ? 10.278 -7.271 -5.921 1.00 64.69 81 VAL A O 1
ATOM 659 N N . ARG A 1 82 ? 8.791 -8.759 -5.146 1.00 60.84 82 ARG A N 1
ATOM 660 C CA . ARG A 1 82 ? 9.105 -9.785 -6.161 1.00 60.84 82 ARG A CA 1
ATOM 661 C C . ARG A 1 82 ? 8.039 -9.989 -7.226 1.00 60.84 82 ARG A C 1
ATOM 663 O O . ARG A 1 82 ? 8.397 -10.088 -8.390 1.00 60.84 82 ARG A O 1
ATOM 670 N N . ASP A 1 83 ? 6.773 -10.055 -6.832 1.00 65.88 83 ASP A N 1
ATOM 671 C CA . ASP A 1 83 ? 5.682 -10.452 -7.730 1.00 65.88 83 ASP A CA 1
ATOM 672 C C . ASP A 1 83 ? 4.467 -9.560 -7.488 1.00 65.88 83 ASP A C 1
ATOM 674 O O . ASP A 1 83 ? 3.424 -10.014 -7.023 1.00 65.88 83 ASP A O 1
ATOM 678 N N . ASP A 1 84 ? 4.671 -8.276 -7.767 1.00 76.12 84 ASP A N 1
ATOM 679 C CA . ASP A 1 84 ? 3.689 -7.203 -7.715 1.00 76.12 84 ASP A CA 1
ATOM 680 C C . ASP A 1 84 ? 3.046 -6.908 -6.350 1.00 76.12 84 ASP A C 1
ATOM 68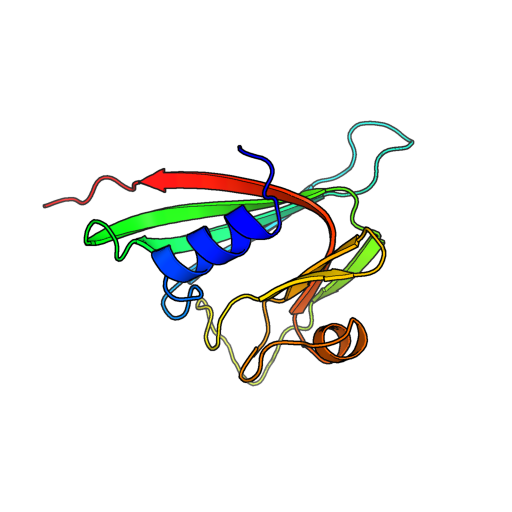2 O O . ASP A 1 84 ? 2.964 -7.722 -5.429 1.00 76.12 84 ASP A O 1
ATOM 686 N N . ILE A 1 85 ? 2.576 -5.671 -6.216 1.00 85.69 85 ILE A N 1
ATOM 687 C CA . ILE A 1 85 ? 1.719 -5.245 -5.111 1.00 85.69 85 ILE A CA 1
ATOM 688 C C . ILE A 1 85 ? 0.272 -5.290 -5.584 1.00 85.69 85 ILE A C 1
ATOM 690 O O . ILE A 1 85 ? -0.075 -4.679 -6.597 1.00 85.69 85 ILE A O 1
ATOM 694 N N . ALA A 1 86 ? -0.602 -5.929 -4.807 1.00 88.19 86 ALA A N 1
ATOM 695 C CA . ALA A 1 86 ? -2.037 -5.881 -5.060 1.00 88.19 86 ALA A CA 1
ATOM 696 C C . ALA A 1 86 ? -2.726 -4.900 -4.105 1.00 88.19 86 ALA A C 1
ATOM 698 O O . ALA A 1 86 ? -2.599 -4.991 -2.885 1.00 88.19 86 ALA A O 1
ATOM 699 N N . ILE A 1 87 ? -3.516 -3.977 -4.659 1.00 89.88 87 ILE A N 1
ATOM 700 C CA . ILE A 1 87 ? -4.381 -3.083 -3.882 1.00 89.88 87 ILE A CA 1
ATOM 701 C C . ILE A 1 87 ? -5.813 -3.266 -4.379 1.00 89.88 87 ILE A C 1
ATOM 703 O O . ILE A 1 87 ? -6.138 -2.913 -5.511 1.00 89.88 87 ILE A O 1
ATOM 707 N N . LYS A 1 88 ? -6.687 -3.832 -3.544 1.00 90.19 88 LYS A N 1
ATOM 708 C CA . LYS A 1 88 ? -8.075 -4.157 -3.910 1.00 90.19 88 LYS A CA 1
ATOM 709 C C . LYS A 1 88 ? -9.071 -3.629 -2.896 1.00 90.19 88 LYS A C 1
ATOM 711 O O . LYS A 1 88 ? -8.760 -3.459 -1.722 1.00 90.19 88 LYS A O 1
ATOM 716 N N . THR A 1 89 ? -10.293 -3.369 -3.352 1.00 90.31 89 THR A N 1
ATOM 717 C CA . THR A 1 89 ? -11.392 -2.954 -2.474 1.00 90.31 89 THR A CA 1
ATOM 718 C C . THR A 1 89 ? -12.462 -4.036 -2.439 1.00 90.31 89 THR A C 1
ATOM 720 O O . THR A 1 89 ? -13.057 -4.342 -3.467 1.00 90.31 89 THR A O 1
ATOM 723 N N . PHE A 1 90 ? -12.758 -4.569 -1.254 1.00 89.81 90 PHE A N 1
ATOM 724 C CA . PHE A 1 90 ? -13.839 -5.536 -1.046 1.00 89.81 90 PHE A CA 1
ATOM 725 C C . PHE A 1 90 ? -14.706 -5.101 0.134 1.00 89.81 90 PHE A C 1
ATOM 727 O O . PHE A 1 90 ? -14.195 -4.811 1.216 1.00 89.81 90 PHE A O 1
ATOM 734 N N . GLY A 1 91 ? -16.027 -5.037 -0.063 1.00 87.88 91 GLY A N 1
ATOM 735 C CA . GLY A 1 91 ? -16.974 -4.713 1.012 1.00 87.88 91 GLY A CA 1
ATOM 736 C C . GLY A 1 91 ? -16.687 -3.384 1.729 1.00 87.88 91 GLY A C 1
ATOM 737 O O . GLY A 1 91 ? -16.851 -3.299 2.943 1.00 87.88 91 GLY A O 1
ATOM 738 N N . GLY A 1 92 ? -16.200 -2.370 1.003 1.00 89.38 92 GLY A N 1
ATOM 739 C CA . GLY A 1 92 ? -15.847 -1.058 1.563 1.00 89.38 92 GLY A CA 1
ATOM 740 C C . GLY A 1 92 ? -14.521 -1.007 2.333 1.00 89.38 92 GLY A C 1
ATOM 741 O O . GLY A 1 92 ? -14.229 0.010 2.960 1.00 89.38 92 GLY A O 1
ATOM 742 N N . LYS A 1 93 ? -13.717 -2.075 2.297 1.00 92.75 93 LYS A N 1
ATOM 743 C CA . LYS A 1 93 ? -12.373 -2.130 2.885 1.00 92.75 93 LYS A CA 1
ATOM 744 C C . LYS A 1 93 ? -11.316 -2.156 1.797 1.00 92.75 93 LYS A C 1
ATOM 746 O O . LYS A 1 93 ? -11.557 -2.717 0.731 1.00 92.75 93 LYS A O 1
ATOM 751 N N . VAL A 1 94 ? -10.145 -1.612 2.101 1.00 92.88 94 VAL A N 1
ATOM 752 C CA . VAL A 1 94 ? -8.965 -1.686 1.238 1.00 92.88 94 VAL A CA 1
ATOM 753 C C . VAL A 1 94 ? -8.067 -2.808 1.730 1.00 92.88 94 VAL A C 1
ATOM 755 O O . VAL A 1 94 ? -7.704 -2.836 2.903 1.00 92.88 94 VAL A O 1
ATOM 758 N N . PHE A 1 95 ? -7.697 -3.697 0.825 1.00 92.75 95 PHE A N 1
ATOM 759 C CA . PHE A 1 95 ? -6.740 -4.767 1.029 1.00 92.75 95 PHE A CA 1
ATOM 760 C C . PHE A 1 95 ? -5.470 -4.413 0.270 1.00 92.75 95 PHE A C 1
ATOM 762 O O . PHE A 1 95 ? -5.535 -4.057 -0.906 1.00 92.75 95 PHE A O 1
ATOM 769 N N . PHE A 1 96 ? -4.343 -4.480 0.962 1.00 91.12 96 PHE A N 1
ATOM 770 C CA . PHE A 1 96 ? -3.025 -4.176 0.439 1.00 91.12 96 PHE A CA 1
ATOM 771 C C . PHE A 1 96 ? -2.142 -5.397 0.671 1.00 91.12 96 PHE A C 1
ATOM 773 O O . PHE A 1 96 ? -1.857 -5.741 1.819 1.00 91.12 96 PHE A O 1
ATOM 780 N N . ASP A 1 97 ? -1.744 -6.051 -0.408 1.00 88.56 97 ASP A N 1
ATOM 781 C CA . ASP A 1 97 ? -0.939 -7.264 -0.395 1.00 88.56 97 ASP A CA 1
ATOM 782 C C . ASP A 1 97 ? 0.470 -6.960 -0.899 1.00 88.56 97 ASP A C 1
ATOM 784 O O . ASP A 1 97 ? 0.648 -6.366 -1.964 1.00 88.56 97 ASP A O 1
ATOM 788 N N . LEU A 1 98 ? 1.461 -7.347 -0.101 1.00 80.94 98 LEU A N 1
ATOM 789 C CA . LEU A 1 98 ? 2.883 -7.230 -0.406 1.00 80.94 98 LEU A CA 1
ATOM 790 C C . LEU A 1 98 ? 3.524 -8.582 -0.742 1.00 80.94 98 LEU A C 1
ATOM 792 O O . LEU A 1 98 ? 4.716 -8.622 -1.041 1.00 80.94 98 LEU A O 1
ATOM 796 N N . GLY A 1 99 ? 2.786 -9.684 -0.626 1.00 66.50 99 GLY A N 1
ATOM 797 C CA . GLY A 1 99 ? 3.314 -11.029 -0.785 1.00 66.50 99 GLY A CA 1
ATOM 798 C C . GLY A 1 99 ? 2.813 -11.703 -2.053 1.00 66.50 99 GLY A C 1
ATOM 799 O O . GLY A 1 99 ? 1.652 -12.069 -2.155 1.00 66.50 99 GLY A O 1
ATOM 800 N N . PHE A 1 100 ? 3.755 -11.957 -2.961 1.00 62.19 100 PHE A N 1
ATOM 801 C CA . PHE A 1 100 ? 3.684 -12.975 -4.010 1.00 62.19 100 PHE A CA 1
ATOM 802 C C . PHE A 1 100 ? 2.353 -13.040 -4.779 1.00 62.19 100 PHE A C 1
ATOM 804 O O . PHE A 1 100 ? 1.747 -14.111 -4.881 1.00 62.19 100 PHE A O 1
ATOM 811 N N . ALA A 1 101 ? 1.897 -11.929 -5.357 1.00 54.12 101 ALA A N 1
ATOM 812 C CA . ALA A 1 101 ? 0.737 -11.943 -6.239 1.00 54.12 101 ALA A CA 1
ATOM 813 C C . ALA A 1 101 ? 1.138 -12.458 -7.634 1.00 54.12 101 ALA A C 1
ATOM 815 O O . ALA A 1 101 ? 1.016 -11.766 -8.637 1.00 54.12 101 ALA A O 1
ATOM 816 N N . ALA A 1 102 ? 1.559 -13.727 -7.726 1.00 52.59 102 ALA A N 1
ATOM 817 C CA . ALA A 1 102 ? 1.727 -14.409 -9.016 1.00 52.59 102 ALA A CA 1
ATOM 818 C C . ALA A 1 102 ? 0.405 -14.456 -9.818 1.00 52.59 102 ALA A C 1
ATOM 820 O O . ALA A 1 102 ? 0.405 -14.660 -11.033 1.00 52.59 102 ALA A O 1
ATOM 821 N N . THR A 1 103 ? -0.727 -14.265 -9.133 1.00 66.00 103 THR A N 1
ATOM 822 C CA . THR A 1 103 ? -2.065 -14.120 -9.706 1.00 66.00 103 THR A CA 1
ATOM 823 C C . THR A 1 103 ? -2.832 -13.012 -8.993 1.00 66.00 103 THR A C 1
ATOM 825 O O . THR A 1 103 ? -2.797 -12.924 -7.767 1.00 66.00 103 THR A O 1
ATOM 828 N N . GLU A 1 104 ? -3.574 -12.208 -9.755 1.00 74.50 104 GLU A N 1
ATOM 829 C CA . GLU A 1 104 ? -4.412 -11.134 -9.223 1.00 74.50 104 GLU A CA 1
ATOM 830 C C . GLU A 1 104 ? -5.476 -11.687 -8.249 1.00 74.50 104 GLU A C 1
ATOM 832 O O . GLU A 1 104 ? -6.304 -12.510 -8.663 1.00 74.50 104 GLU A O 1
ATOM 837 N N . PRO A 1 105 ? -5.510 -11.236 -6.980 1.00 79.62 105 PRO A N 1
ATOM 838 C CA . PRO A 1 105 ? -6.461 -11.741 -5.997 1.00 79.62 105 PRO A CA 1
ATOM 839 C C . PRO A 1 105 ? -7.900 -11.371 -6.372 1.00 79.62 105 PRO A C 1
ATOM 841 O O . PRO A 1 105 ? -8.198 -10.218 -6.697 1.00 79.62 105 PRO A O 1
ATOM 844 N N . GLN A 1 106 ? -8.807 -12.344 -6.284 1.00 84.94 106 GLN A N 1
ATOM 845 C CA . GLN A 1 106 ? -10.221 -12.194 -6.649 1.00 84.94 106 GLN A CA 1
ATOM 846 C C . GLN A 1 106 ? -11.126 -12.065 -5.419 1.00 84.94 106 GLN A C 1
ATOM 848 O O . GLN A 1 106 ? -12.281 -11.646 -5.524 1.00 84.94 106 GLN A O 1
ATOM 853 N N . SER A 1 107 ? -10.606 -12.405 -4.242 1.00 88.00 107 SER A N 1
ATOM 854 C CA . SER A 1 107 ? -11.334 -12.390 -2.983 1.00 88.00 107 SER A CA 1
ATOM 855 C C . SER A 1 107 ? -10.451 -11.963 -1.802 1.00 88.00 107 SER A C 1
A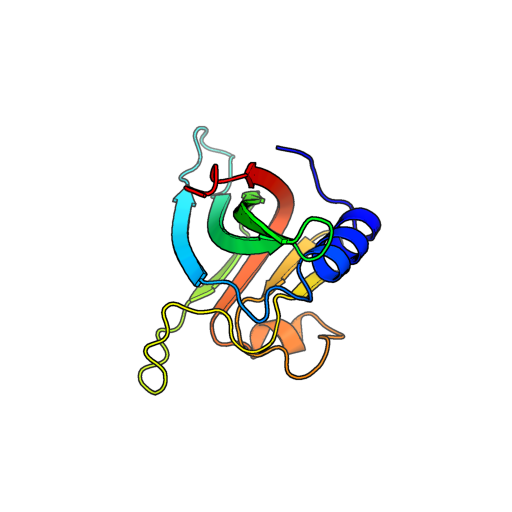TOM 857 O O . SER A 1 107 ? -9.223 -12.047 -1.869 1.00 88.00 107 SER A O 1
ATOM 859 N N . PRO A 1 108 ? -11.058 -11.539 -0.675 1.00 87.69 108 PRO A N 1
ATOM 860 C CA . PRO A 1 108 ? -10.331 -11.315 0.574 1.00 87.69 108 PRO A CA 1
ATOM 861 C C . PRO A 1 108 ? -9.518 -12.523 1.051 1.00 87.69 108 PRO A C 1
ATOM 863 O O . PRO A 1 108 ? -8.491 -12.339 1.697 1.00 87.69 108 PRO A O 1
ATOM 866 N N . ASP A 1 109 ? -9.985 -13.741 0.772 1.00 87.50 109 ASP A N 1
ATOM 867 C CA . ASP A 1 109 ? -9.335 -14.960 1.249 1.00 87.50 109 ASP A CA 1
ATOM 868 C C . ASP A 1 109 ? -8.065 -15.276 0.456 1.00 87.50 109 ASP A C 1
ATOM 870 O O . ASP A 1 109 ? -7.113 -15.775 1.049 1.00 87.50 109 ASP A O 1
ATOM 874 N N . ASP A 1 110 ? -8.003 -14.900 -0.826 1.00 82.88 110 ASP A N 1
ATOM 875 C CA . ASP A 1 110 ? -6.780 -15.003 -1.634 1.00 82.88 110 ASP A CA 1
ATOM 876 C C . ASP A 1 110 ? -5.664 -14.137 -1.033 1.00 82.88 110 ASP A C 1
ATOM 878 O O . ASP A 1 110 ? -4.536 -14.589 -0.864 1.00 82.88 110 ASP A O 1
ATOM 882 N N . ILE A 1 111 ? -6.005 -12.916 -0.608 1.00 83.44 111 ILE A N 1
ATOM 883 C CA . ILE A 1 111 ? -5.055 -11.982 0.018 1.00 83.44 111 ILE A CA 1
ATOM 884 C C . ILE A 1 111 ? -4.609 -12.489 1.390 1.00 83.44 111 ILE A C 1
ATOM 886 O O . ILE A 1 111 ? -3.448 -12.368 1.760 1.00 83.44 111 ILE A O 1
ATOM 890 N N . ARG A 1 112 ? -5.509 -13.095 2.171 1.00 81.81 112 ARG A N 1
ATOM 891 C CA . ARG A 1 112 ? -5.149 -13.634 3.494 1.00 81.81 112 ARG A CA 1
ATOM 892 C C . ARG A 1 112 ? -4.233 -14.854 3.440 1.00 81.81 112 ARG A C 1
ATOM 894 O O . ARG A 1 112 ? -3.652 -15.206 4.463 1.00 81.81 112 ARG A O 1
ATOM 901 N N . GLN A 1 113 ? -4.120 -15.506 2.285 1.00 79.50 113 GLN A N 1
ATOM 902 C CA . GLN A 1 113 ? -3.148 -16.579 2.069 1.00 79.50 113 GLN A CA 1
ATOM 903 C C . GLN A 1 113 ? -1.727 -16.039 1.850 1.00 79.50 113 GLN A C 1
ATOM 905 O O . GLN A 1 113 ? -0.767 -16.803 1.962 1.00 79.50 113 GLN A O 1
ATOM 910 N N . SER A 1 114 ? -1.579 -14.736 1.588 1.00 73.81 114 SER A N 1
ATOM 911 C CA . SER A 1 114 ? -0.283 -14.068 1.516 1.00 73.81 114 SER A CA 1
ATOM 912 C C . SER A 1 114 ? 0.402 -13.996 2.883 1.00 73.81 114 SER A C 1
ATOM 914 O O . SER A 1 114 ? -0.226 -13.876 3.937 1.00 73.81 114 SER A O 1
ATOM 916 N N . ASN A 1 115 ? 1.736 -14.030 2.865 1.00 76.12 115 ASN A N 1
ATOM 917 C CA . ASN A 1 115 ? 2.554 -13.901 4.071 1.00 76.12 115 ASN A CA 1
ATOM 918 C C . ASN A 1 115 ? 2.608 -12.457 4.605 1.00 76.12 115 ASN A C 1
ATOM 920 O O . ASN A 1 115 ? 2.967 -12.264 5.770 1.00 76.12 115 ASN A O 1
ATOM 924 N N . ILE A 1 116 ? 2.299 -11.449 3.777 1.00 83.56 116 ILE A N 1
ATOM 925 C CA . ILE A 1 116 ? 2.412 -10.032 4.149 1.00 83.56 116 ILE A CA 1
ATOM 926 C C . ILE A 1 116 ? 1.239 -9.237 3.562 1.00 83.56 116 ILE A C 1
ATOM 928 O O . ILE A 1 116 ? 1.269 -8.856 2.394 1.00 83.56 116 ILE A O 1
ATOM 932 N N . TYR A 1 117 ? 0.233 -8.929 4.383 1.00 89.31 117 TYR A N 1
ATOM 933 C CA . TYR A 1 117 ? -0.929 -8.141 3.961 1.00 89.31 117 TYR A CA 1
ATOM 934 C C . TYR A 1 117 ? -1.424 -7.171 5.040 1.00 89.31 117 TYR A C 1
ATOM 936 O O . TYR A 1 117 ? -1.231 -7.365 6.244 1.00 89.31 117 TYR A O 1
ATOM 944 N N . PHE A 1 118 ? -2.154 -6.149 4.594 1.00 92.88 118 PHE A N 1
ATOM 945 C CA . PHE A 1 118 ? -2.819 -5.155 5.431 1.00 92.88 118 PHE A CA 1
ATOM 946 C C . PHE A 1 118 ? -4.249 -4.917 4.954 1.00 92.88 118 PHE A C 1
ATOM 948 O O . PHE A 1 118 ? -4.514 -4.801 3.758 1.00 92.88 118 PHE A O 1
ATOM 955 N N . VAL A 1 119 ? -5.177 -4.776 5.896 1.00 94.62 119 VAL A N 1
ATOM 956 C CA . VAL A 1 119 ? -6.573 -4.433 5.625 1.00 94.62 119 VAL A CA 1
ATOM 957 C C . VAL A 1 119 ? -6.926 -3.153 6.366 1.00 94.62 119 VAL A C 1
ATOM 959 O O . VAL A 1 119 ? -6.880 -3.084 7.597 1.00 94.62 119 VAL A O 1
ATOM 962 N N . GLY A 1 120 ? -7.308 -2.135 5.605 1.00 94.81 120 GLY A N 1
ATOM 963 C CA . GLY A 1 120 ? -7.680 -0.818 6.100 1.00 94.81 120 GLY A CA 1
ATOM 964 C C . GLY A 1 120 ? -8.975 -0.300 5.485 1.00 94.81 120 GLY A C 1
ATOM 965 O O . GLY A 1 120 ? -9.782 -1.033 4.913 1.00 94.81 120 GLY A O 1
ATOM 966 N N . THR A 1 121 ? -9.177 1.005 5.614 1.00 94.56 121 THR A N 1
ATOM 967 C CA . THR A 1 121 ? -10.379 1.709 5.135 1.00 94.56 121 THR A CA 1
ATOM 968 C C . THR A 1 121 ? -10.088 2.610 3.944 1.00 94.56 121 THR A C 1
ATOM 970 O O . THR A 1 121 ? -10.910 2.734 3.041 1.00 94.56 121 THR A O 1
ATOM 973 N N . THR A 1 122 ? -8.911 3.233 3.921 1.00 93.62 122 THR A N 1
ATOM 974 C CA . THR A 1 122 ? -8.473 4.097 2.825 1.00 93.62 122 THR A CA 1
ATOM 975 C C . THR A 1 122 ? -6.984 3.934 2.606 1.00 93.62 122 THR A C 1
ATOM 977 O O . THR A 1 122 ? -6.239 3.829 3.581 1.00 93.62 122 THR A O 1
ATOM 980 N N . VAL A 1 123 ? -6.560 4.019 1.352 1.00 94.88 123 VAL A N 1
ATOM 981 C CA . VAL A 1 123 ? -5.155 4.126 0.970 1.00 94.88 123 VAL A CA 1
ATOM 982 C C . VAL A 1 123 ? -4.873 5.526 0.427 1.00 94.88 123 VAL A C 1
ATOM 984 O O . VAL A 1 123 ? -5.670 6.099 -0.320 1.00 94.88 123 VAL A O 1
ATOM 987 N N . TRP A 1 124 ? -3.742 6.081 0.832 1.00 95.12 124 TRP A N 1
ATOM 988 C CA . TRP A 1 124 ? -3.201 7.331 0.320 1.00 95.12 124 TRP A CA 1
ATOM 989 C C . TRP A 1 124 ? -1.834 7.070 -0.288 1.00 95.12 124 TRP A C 1
ATOM 991 O O . TRP A 1 124 ? -1.124 6.169 0.152 1.00 95.12 124 TRP A O 1
ATOM 1001 N N . PHE A 1 125 ? -1.472 7.881 -1.269 1.00 93.31 125 PHE A N 1
ATOM 1002 C CA . PHE A 1 125 ? -0.223 7.787 -2.003 1.00 93.31 125 PHE A CA 1
ATOM 1003 C C . PHE A 1 125 ? 0.511 9.119 -1.994 1.00 93.31 125 PHE A C 1
ATOM 1005 O O . PHE A 1 125 ? -0.104 10.186 -2.077 1.00 93.31 125 PHE A O 1
ATOM 1012 N N . ASP A 1 126 ? 1.826 9.046 -1.903 1.00 93.12 126 ASP A N 1
ATOM 1013 C CA . ASP A 1 126 ? 2.744 10.157 -2.089 1.00 93.12 126 ASP A CA 1
ATOM 1014 C C . ASP A 1 126 ? 3.965 9.644 -2.838 1.00 93.12 126 ASP A C 1
ATOM 1016 O O . ASP A 1 126 ? 4.388 8.502 -2.638 1.00 93.12 126 ASP A O 1
ATOM 1020 N N . GLU A 1 127 ? 4.554 10.497 -3.662 1.00 91.00 127 GLU A N 1
ATOM 1021 C CA . GLU A 1 127 ? 5.822 10.199 -4.305 1.00 91.00 127 GLU A CA 1
ATOM 1022 C C . GLU A 1 127 ? 6.765 11.387 -4.202 1.00 91.00 127 GLU A C 1
ATOM 1024 O O . GLU A 1 127 ? 6.359 12.550 -4.165 1.00 91.00 127 GLU A O 1
ATOM 1029 N N . THR A 1 128 ? 8.053 11.091 -4.142 1.00 88.81 128 THR A N 1
ATOM 1030 C CA . THR A 1 128 ? 9.107 12.089 -4.265 1.00 88.81 128 THR A CA 1
ATOM 1031 C C . THR A 1 128 ? 10.153 11.534 -5.208 1.00 88.81 128 THR A C 1
ATOM 1033 O O . THR A 1 128 ? 10.772 10.507 -4.924 1.00 88.81 128 THR A O 1
ATOM 1036 N N . THR A 1 129 ? 10.350 12.208 -6.336 1.00 80.94 129 THR A N 1
ATOM 1037 C CA . THR A 1 129 ? 11.413 11.862 -7.277 1.00 80.94 129 THR A CA 1
ATOM 1038 C C . THR A 1 129 ? 12.747 12.074 -6.578 1.00 80.94 129 THR A C 1
ATOM 1040 O O . THR A 1 129 ? 13.056 13.181 -6.129 1.00 80.94 129 THR A O 1
ATOM 1043 N N . THR A 1 130 ? 13.538 11.012 -6.445 1.00 72.00 130 THR A N 1
ATOM 1044 C CA . THR A 1 130 ? 14.920 11.166 -6.001 1.00 72.00 130 THR A CA 1
ATOM 1045 C C . THR A 1 130 ? 15.677 11.789 -7.160 1.00 72.00 130 THR A C 1
ATOM 1047 O O . THR A 1 130 ? 15.726 11.206 -8.238 1.00 72.00 130 THR A O 1
ATOM 1050 N N . ALA A 1 131 ? 16.204 13.001 -6.968 1.00 58.34 131 ALA A N 1
ATOM 1051 C CA . ALA A 1 131 ? 17.046 13.637 -7.972 1.00 58.34 131 ALA A CA 1
ATOM 1052 C C . ALA A 1 131 ? 18.186 12.669 -8.315 1.00 58.34 131 ALA A C 1
ATOM 1054 O O . ALA A 1 131 ? 19.000 12.337 -7.452 1.00 58.34 131 ALA A O 1
ATOM 1055 N N . GLY A 1 132 ? 18.191 12.162 -9.547 1.00 49.78 132 GLY A N 1
ATOM 1056 C CA . GLY A 1 132 ? 19.280 11.332 -10.031 1.00 49.78 132 GLY A CA 1
ATOM 1057 C C . GLY A 1 132 ? 20.548 12.173 -10.057 1.00 49.78 132 GLY A C 1
ATOM 1058 O O . GLY A 1 132 ? 20.565 13.241 -10.671 1.00 49.78 132 GLY A O 1
ATOM 1059 N N . ASN A 1 133 ? 21.604 11.706 -9.393 1.00 43.81 133 ASN A N 1
ATOM 1060 C CA . ASN A 1 133 ? 22.944 12.142 -9.760 1.00 43.81 133 ASN A CA 1
ATOM 1061 C C . ASN A 1 133 ? 23.182 11.610 -11.178 1.00 43.81 133 ASN A C 1
ATOM 1063 O O . ASN A 1 133 ? 23.343 10.401 -11.349 1.00 43.81 133 ASN A O 1
ATOM 1067 N N . GLN A 1 134 ? 23.095 12.502 -12.167 1.00 39.53 134 GLN A N 1
ATOM 1068 C CA . GLN A 1 134 ? 23.609 12.252 -13.514 1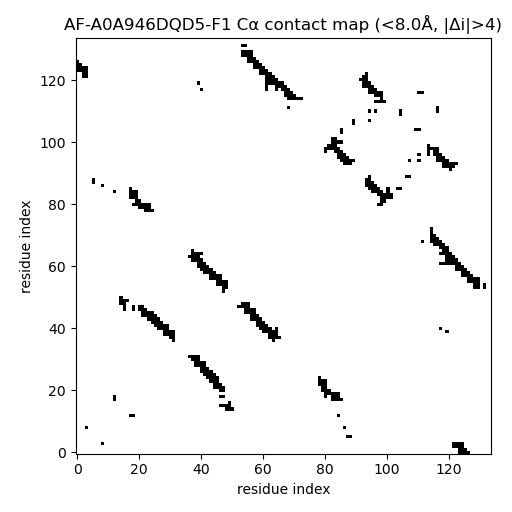.00 39.53 134 GLN A CA 1
ATOM 1069 C C . GLN A 1 134 ? 25.118 12.011 -13.471 1.00 39.53 134 GLN A C 1
ATOM 1071 O O . GLN A 1 134 ? 25.793 12.665 -12.639 1.00 39.53 134 GLN A O 1
#

Sequence (134 aa):
MNKLTPTDVDLLLKRFHGFHDAQYQGIELVPPTAPNEKFSCRISLLAHDHSNESVAKVVFLLNGIQDFHIRYNDVFDYPNVRDDIAIKTFGGKVFFDLGFAATEPQSPDDIRQSNIYFVGTTVWFDETTTAGNQ

pLDDT: mean 83.73, std 13.0, range [39.53, 95.88]

Foldseek 3Di:
DAWDDPVNVVVVCVQQVLQQFKFWPDWDFACDPDPPFDIKIKTWIFTAGPVVRFTKIKIKIFGAWDDWAAADDPVDPGRGQHAGWAWDDDPQKIKTARFDCVDHDPDPVSRVVGRTITIHRTMDMDMDTDPDPD

Solvent-accessible surface area (backbone atoms only — not comparable to full-atom values): 7421 Å² total; per-residue (Å²): 116,48,75,55,50,76,68,52,47,57,55,48,36,61,42,33,58,33,37,40,78,14,29,62,73,46,76,43,81,42,76,48,91,48,98,86,53,47,37,27,38,38,40,32,32,41,31,54,34,70,85,77,79,41,50,28,40,38,36,39,39,34,34,48,48,78,50,71,44,82,55,88,51,92,89,57,94,63,64,52,40,73,32,32,58,49,78,47,78,58,98,81,27,30,38,40,32,63,37,69,45,85,57,86,70,89,49,75,66,56,48,66,72,33,52,28,28,41,31,20,55,45,46,28,39,41,75,45,73,52,82,73,86,125